Protein AF-A0A0H3ZSA3-F1 (afdb_monomer)

Nearest PDB structures (foldseek):
  3zhi-assembly1_A  TM=7.329E-01  e=1.903E+00  Lactococcus phage TP901-1
  3zhm-assembly1_A  TM=6.930E-01  e=1.523E+00  Lactococcus phage TP901-1
  4yv6-assembly2_D  TM=7.105E-01  e=4.903E+00  Streptococcus dysgalactiae

Solvent-accessible surface area (backbone atoms only — not comparable to full-atom values): 4766 Å² total; per-residue (Å²): 113,36,28,44,61,43,56,50,35,47,75,76,48,62,45,58,63,53,49,28,52,56,36,39,78,72,74,41,90,54,54,52,71,55,51,56,34,44,43,66,70,72,52,86,76,53,72,68,57,46,52,49,49,22,56,75,44,71,60,78,40,50,63,61,44,70,76,45,26,82,85,53,51,36,76,64,78,76,84,84,123

Secondary structure (DSSP, 8-state):
-B-HHHHHHHHHTSSHHHHHHHHHHTT----HHHHHHHHTT-SPPPHHHHHHHHHHTTTSS-HHHHH-GGGG-B-------

Sequence (81 aa):
MLTPLRVKRQKKFGTLEALQDALQEKGLDRTVAYLSRLERNQYWPSKEVVLALVEVFEGALSQDEILNPEKYMTEGEDDAA

Radius of gyration: 12.0 Å; Cα contacts (8 Å, |Δi|>4): 84; chains: 1; bounding box: 30×29×22 Å

Mean predicted aligned error: 3.93 Å

Organism: NCBI:txid1652827

pLDDT: mean 92.68, std 12.82, range [38.59, 98.5]

Structure (mmCIF, N/CA/C/O backbone):
data_AF-A0A0H3ZSA3-F1
#
_entry.id   AF-A0A0H3ZSA3-F1
#
loop_
_atom_site.group_PDB
_atom_site.id
_atom_site.type_symbol
_atom_site.label_atom_id
_atom_site.label_alt_id
_atom_site.label_comp_id
_atom_site.label_asym_id
_atom_site.label_entity_id
_atom_site.label_seq_id
_atom_site.pdbx_PDB_ins_code
_atom_site.Cartn_x
_atom_site.Cartn_y
_atom_site.Cartn_z
_atom_site.occupancy
_atom_site.B_iso_or_equiv
_atom_site.auth_seq_id
_atom_site.auth_comp_id
_atom_site.auth_asym_id
_atom_site.auth_atom_id
_atom_site.pdbx_PDB_model_num
ATOM 1 N N . MET A 1 1 ? 16.230 -0.443 -5.695 1.00 85.25 1 MET A N 1
ATOM 2 C CA . MET A 1 1 ? 15.031 -0.952 -6.391 1.00 85.25 1 MET A CA 1
ATOM 3 C C . MET A 1 1 ? 13.793 -0.643 -5.569 1.00 85.25 1 MET A C 1
ATOM 5 O O . MET A 1 1 ? 13.839 -0.775 -4.347 1.00 85.25 1 MET A O 1
ATOM 9 N N . LEU A 1 2 ? 12.725 -0.193 -6.221 1.00 91.50 2 LEU A N 1
ATOM 10 C CA . LEU A 1 2 ? 11.435 0.120 -5.609 1.00 91.50 2 LEU A CA 1
ATOM 11 C C . LEU A 1 2 ? 10.415 -0.960 -5.977 1.00 91.50 2 LEU A C 1
ATOM 13 O O . LEU A 1 2 ? 10.430 -1.482 -7.089 1.00 91.50 2 LEU A O 1
ATOM 17 N N . THR A 1 3 ? 9.530 -1.297 -5.039 1.00 96.06 3 THR A N 1
ATOM 18 C CA . THR A 1 3 ? 8.404 -2.199 -5.312 1.00 96.06 3 THR A CA 1
ATOM 19 C C . THR A 1 3 ? 7.297 -1.465 -6.072 1.00 96.06 3 THR A C 1
ATOM 21 O O . THR A 1 3 ? 7.150 -0.247 -5.908 1.00 96.06 3 THR A O 1
ATOM 24 N N . PRO A 1 4 ? 6.454 -2.181 -6.839 1.00 96.75 4 PRO A N 1
ATOM 25 C CA . PRO A 1 4 ? 5.327 -1.573 -7.548 1.00 96.75 4 PRO A CA 1
ATOM 26 C C . PRO A 1 4 ? 4.393 -0.784 -6.634 1.00 96.75 4 PRO A C 1
ATOM 28 O O . PRO A 1 4 ? 3.968 0.314 -6.991 1.00 96.75 4 PRO A O 1
ATOM 31 N N . LEU A 1 5 ? 4.106 -1.319 -5.440 1.00 97.06 5 LEU A N 1
ATOM 32 C CA . LEU A 1 5 ? 3.270 -0.644 -4.449 1.00 97.06 5 LEU A CA 1
ATOM 33 C C . LEU A 1 5 ? 3.863 0.716 -4.068 1.00 97.06 5 LEU A C 1
ATOM 35 O O . LEU A 1 5 ? 3.145 1.712 -4.094 1.00 97.06 5 LEU A O 1
ATOM 39 N N . ARG A 1 6 ? 5.174 0.781 -3.799 1.00 97.31 6 ARG A N 1
ATOM 40 C CA . ARG A 1 6 ? 5.839 2.035 -3.430 1.00 97.31 6 ARG A CA 1
ATOM 41 C C . ARG A 1 6 ? 5.814 3.058 -4.555 1.00 97.31 6 ARG A C 1
ATOM 43 O O . ARG A 1 6 ? 5.457 4.209 -4.312 1.00 97.31 6 ARG A O 1
ATOM 50 N N . VAL A 1 7 ? 6.150 2.640 -5.774 1.00 96.38 7 VAL A N 1
ATOM 51 C CA . VAL A 1 7 ? 6.143 3.525 -6.951 1.00 96.38 7 VAL A CA 1
ATOM 52 C C . VAL A 1 7 ? 4.744 4.090 -7.183 1.00 96.38 7 VAL A C 1
ATOM 54 O O . VAL A 1 7 ? 4.563 5.298 -7.336 1.00 96.38 7 VAL A O 1
ATOM 57 N N . LYS A 1 8 ? 3.725 3.228 -7.173 1.00 96.56 8 LYS A N 1
ATOM 58 C CA . LYS A 1 8 ? 2.344 3.645 -7.437 1.00 96.56 8 LYS A CA 1
ATOM 59 C C . LYS A 1 8 ? 1.791 4.496 -6.310 1.00 96.56 8 LYS A C 1
ATOM 61 O O . LYS A 1 8 ? 1.104 5.475 -6.590 1.00 96.56 8 LYS A O 1
ATOM 66 N N . ARG A 1 9 ? 2.130 4.193 -5.053 1.00 97.62 9 ARG A N 1
ATOM 67 C CA . ARG A 1 9 ? 1.782 5.050 -3.918 1.00 97.62 9 ARG A CA 1
ATOM 68 C C . ARG A 1 9 ? 2.391 6.437 -4.071 1.00 97.62 9 ARG A C 1
ATOM 70 O O . ARG A 1 9 ? 1.664 7.411 -3.922 1.00 97.62 9 ARG A O 1
ATOM 77 N N . GLN A 1 10 ? 3.683 6.545 -4.385 1.00 96.75 10 GLN A N 1
ATOM 78 C CA . GLN A 1 10 ? 4.330 7.845 -4.600 1.00 96.75 10 GLN A CA 1
ATOM 79 C C . GLN A 1 10 ? 3.621 8.647 -5.697 1.00 96.75 10 GLN A C 1
ATOM 81 O O . GLN A 1 10 ? 3.353 9.825 -5.495 1.00 96.75 10 GLN A O 1
ATOM 86 N N . LYS A 1 11 ? 3.235 7.993 -6.801 1.00 96.06 11 LYS A N 1
ATOM 87 C CA . LYS A 1 11 ? 2.527 8.637 -7.919 1.00 96.06 11 LYS A CA 1
ATOM 88 C C . LYS A 1 11 ? 1.082 9.043 -7.599 1.00 96.06 11 LYS A C 1
ATOM 90 O O . LYS A 1 11 ? 0.665 10.114 -8.019 1.00 96.06 11 LYS A O 1
ATOM 95 N N . LYS A 1 12 ? 0.308 8.204 -6.897 1.00 96.81 12 LYS A N 1
ATOM 96 C CA . LYS A 1 12 ? -1.130 8.442 -6.639 1.00 96.81 12 LYS A CA 1
ATOM 97 C C . LYS A 1 12 ? -1.402 9.211 -5.342 1.00 96.81 12 LYS A C 1
ATOM 99 O O . LYS A 1 12 ? -2.272 10.071 -5.320 1.00 96.81 12 LYS A O 1
ATOM 104 N N . PHE A 1 13 ? -0.683 8.885 -4.271 1.00 96.75 13 PHE A N 1
ATOM 105 C CA . PHE A 1 13 ? -0.963 9.355 -2.907 1.00 96.75 13 PHE A CA 1
ATOM 106 C C . PHE A 1 13 ? 0.145 10.239 -2.320 1.00 96.75 13 PHE A C 1
ATOM 108 O O . PHE A 1 13 ? -0.105 10.990 -1.383 1.00 96.75 13 PHE A O 1
ATOM 115 N N . GLY A 1 14 ? 1.380 10.148 -2.820 1.00 96.19 14 GLY A N 1
ATOM 116 C CA . GLY A 1 14 ? 2.528 10.921 -2.330 1.00 96.19 14 GLY A CA 1
ATOM 117 C C . GLY A 1 14 ? 3.108 10.419 -1.000 1.00 96.19 14 GLY A C 1
ATOM 118 O O . GLY A 1 14 ? 4.311 10.151 -0.923 1.00 96.19 14 GLY A O 1
ATOM 119 N N . THR A 1 15 ? 2.279 10.182 0.024 1.00 98.12 15 THR A N 1
ATOM 120 C CA . THR A 1 15 ? 2.686 9.743 1.382 1.00 98.12 15 THR A CA 1
ATOM 121 C C . THR A 1 15 ? 2.095 8.380 1.774 1.00 98.12 15 THR A C 1
ATOM 123 O O . THR A 1 15 ? 1.326 7.796 1.007 1.00 98.12 15 THR A O 1
ATOM 126 N N . LEU A 1 16 ? 2.540 7.798 2.896 1.00 98.31 16 LEU A N 1
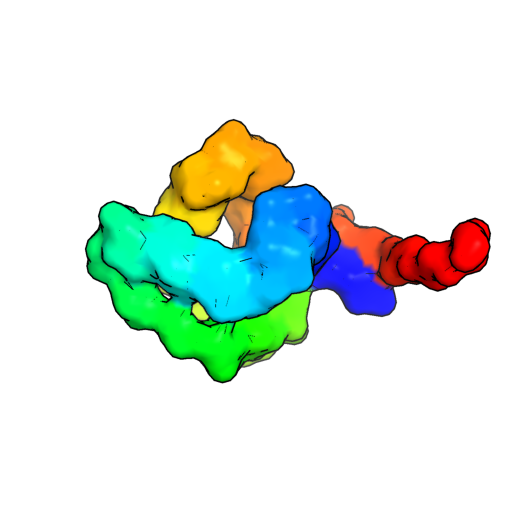ATOM 127 C CA . LEU A 1 16 ? 1.979 6.542 3.429 1.00 98.31 16 LEU A CA 1
ATOM 128 C C . LEU A 1 16 ? 0.703 6.804 4.227 1.00 98.31 16 LEU A C 1
ATOM 130 O O . LEU A 1 16 ? -0.196 5.973 4.215 1.00 98.31 16 LEU A O 1
ATOM 134 N N . GLU A 1 17 ? 0.626 7.967 4.862 1.00 98.50 17 GLU A N 1
ATOM 135 C CA . GLU A 1 17 ? -0.532 8.485 5.581 1.00 98.50 17 GLU A CA 1
ATOM 136 C C . GLU A 1 17 ? -1.733 8.603 4.635 1.00 98.50 17 GLU A C 1
ATOM 138 O O . GLU A 1 17 ? -2.785 8.047 4.917 1.00 98.50 17 GLU A O 1
ATOM 143 N N . ALA A 1 18 ? -1.547 9.178 3.442 1.00 98.38 18 ALA A N 1
ATOM 144 C CA . ALA A 1 18 ? -2.622 9.281 2.454 1.00 98.38 18 ALA A CA 1
ATOM 145 C C . ALA A 1 18 ? -3.115 7.907 1.950 1.00 98.38 18 ALA A C 1
ATOM 147 O O . ALA A 1 18 ? -4.298 7.731 1.668 1.00 98.38 18 ALA A O 1
ATOM 148 N N . LEU A 1 19 ? -2.224 6.910 1.855 1.00 98.38 19 LEU A N 1
ATOM 149 C CA . LEU A 1 19 ? -2.627 5.535 1.536 1.00 98.38 19 LEU A CA 1
ATOM 150 C C . LEU A 1 19 ? -3.370 4.875 2.707 1.00 98.38 19 LEU A C 1
ATOM 152 O O . LEU A 1 19 ? -4.319 4.126 2.477 1.00 98.38 19 LEU A O 1
ATOM 156 N N . GLN A 1 20 ? -2.939 5.126 3.945 1.00 98.50 20 GLN A N 1
ATOM 157 C CA . GLN A 1 20 ? -3.636 4.660 5.141 1.00 98.50 20 GLN A CA 1
ATOM 158 C C . GLN A 1 20 ? -5.060 5.218 5.186 1.00 98.50 20 GLN A C 1
ATOM 160 O O . GLN A 1 20 ? -5.989 4.431 5.350 1.00 98.50 20 GLN A O 1
ATOM 165 N N . ASP A 1 21 ? -5.232 6.525 4.983 1.00 98.25 21 ASP A N 1
ATOM 166 C CA . ASP A 1 21 ? -6.546 7.174 4.984 1.00 98.25 21 ASP A CA 1
ATOM 167 C C . ASP A 1 21 ? -7.467 6.542 3.926 1.00 98.25 21 ASP A C 1
ATOM 169 O O . ASP A 1 21 ? -8.590 6.139 4.232 1.00 98.25 21 ASP A O 1
ATOM 173 N N . ALA A 1 22 ? -6.958 6.320 2.708 1.00 97.94 22 ALA A N 1
ATOM 174 C CA . ALA A 1 22 ? -7.718 5.678 1.633 1.00 97.94 22 ALA A CA 1
ATOM 175 C C . ALA A 1 22 ? -8.113 4.219 1.945 1.00 97.94 22 ALA A C 1
ATOM 177 O O . ALA A 1 22 ? -9.195 3.767 1.570 1.00 97.94 22 ALA A O 1
ATOM 178 N N . LEU A 1 23 ? -7.256 3.459 2.636 1.00 97.69 23 LEU A N 1
ATOM 179 C CA . LEU A 1 23 ? -7.592 2.106 3.098 1.00 97.69 23 LEU A CA 1
ATOM 180 C C . LEU A 1 23 ? -8.605 2.135 4.249 1.00 97.69 23 LEU A C 1
ATOM 182 O O . LEU A 1 23 ? -9.501 1.289 4.300 1.00 97.69 23 LEU A O 1
ATOM 186 N N . GLN A 1 24 ? -8.508 3.124 5.136 1.00 97.44 24 GLN A N 1
ATOM 187 C CA . GLN A 1 24 ? -9.439 3.309 6.242 1.00 97.44 24 GLN A CA 1
ATOM 188 C C . GLN A 1 24 ? -10.847 3.657 5.739 1.00 97.44 24 GLN A C 1
ATOM 190 O O . GLN A 1 24 ? -11.823 3.115 6.258 1.00 97.44 24 GLN A O 1
ATOM 195 N N . GLU A 1 25 ? -10.970 4.462 4.679 1.00 96.12 25 GLU A N 1
ATOM 196 C CA . GLU A 1 25 ? -12.246 4.718 3.987 1.00 96.12 25 GLU A CA 1
ATOM 197 C C . GLU A 1 25 ? -12.879 3.441 3.404 1.00 96.12 25 GLU A C 1
ATOM 199 O O . GLU A 1 25 ? -14.099 3.359 3.251 1.00 96.12 25 GLU A O 1
ATOM 204 N N . LYS A 1 26 ? -12.069 2.409 3.132 1.00 92.44 26 LYS A N 1
ATOM 205 C CA . LYS A 1 26 ? -12.515 1.065 2.720 1.00 92.44 26 LYS A CA 1
ATOM 206 C C . LYS A 1 26 ? -12.753 0.109 3.894 1.00 92.44 26 LYS A C 1
ATOM 208 O O . LYS A 1 26 ? -13.008 -1.073 3.678 1.00 92.44 26 LYS A O 1
ATOM 213 N N . GLY A 1 27 ? -12.687 0.602 5.130 1.00 95.00 27 GLY A N 1
ATOM 214 C CA . GLY A 1 27 ? -12.897 -0.188 6.345 1.00 95.00 27 GLY A CA 1
ATOM 215 C C . GLY A 1 27 ? -11.674 -0.988 6.799 1.00 95.00 27 GLY A C 1
ATOM 216 O O . GLY A 1 27 ? -11.802 -1.841 7.676 1.00 95.00 27 GLY A O 1
ATOM 217 N N . LEU A 1 28 ? -10.489 -0.724 6.238 1.00 95.62 28 LEU A N 1
ATOM 218 C CA . LEU A 1 28 ? -9.246 -1.400 6.600 1.00 95.62 28 LEU A CA 1
ATOM 219 C C . LEU A 1 28 ? -8.306 -0.482 7.372 1.00 95.62 28 LEU A C 1
ATOM 221 O O . LEU A 1 28 ? -7.588 0.335 6.801 1.00 95.62 28 LEU A O 1
ATOM 225 N N . ASP A 1 29 ? -8.232 -0.706 8.681 1.00 94.81 29 ASP A N 1
ATOM 226 C CA . ASP A 1 29 ? -7.276 -0.010 9.534 1.00 94.81 29 ASP A CA 1
ATOM 227 C C . ASP A 1 29 ? -5.884 -0.669 9.446 1.00 94.81 29 ASP A C 1
ATOM 229 O O . ASP A 1 29 ? -5.638 -1.788 9.933 1.00 94.81 29 ASP A O 1
ATOM 233 N N . ARG A 1 30 ? -4.969 0.005 8.741 1.00 96.69 30 ARG A N 1
ATOM 234 C CA . ARG A 1 30 ? -3.571 -0.406 8.556 1.00 96.69 30 ARG A CA 1
ATOM 235 C C . ARG A 1 30 ? -2.649 0.767 8.843 1.00 96.69 30 ARG A C 1
ATOM 237 O O . ARG A 1 30 ? -2.698 1.786 8.171 1.00 96.69 30 ARG A O 1
ATOM 244 N N . THR A 1 31 ? -1.749 0.588 9.803 1.00 97.81 31 THR A N 1
ATOM 245 C CA . THR A 1 31 ? -0.809 1.641 10.206 1.00 97.81 31 THR A CA 1
ATOM 246 C C . THR A 1 31 ? 0.226 1.946 9.119 1.00 97.81 31 THR A C 1
ATOM 248 O O . THR A 1 31 ? 0.645 1.051 8.378 1.00 97.81 31 THR A O 1
ATOM 251 N N . VAL A 1 32 ? 0.757 3.174 9.098 1.00 98.06 32 VAL A N 1
ATOM 252 C CA . VAL A 1 32 ? 1.933 3.547 8.280 1.00 98.06 32 VAL A CA 1
ATOM 253 C C . VAL A 1 32 ? 3.087 2.547 8.432 1.00 98.06 32 VAL A C 1
ATOM 255 O O . VAL A 1 32 ? 3.734 2.179 7.451 1.00 98.06 32 VAL A O 1
ATOM 258 N N . ALA A 1 33 ? 3.338 2.050 9.648 1.00 98.06 33 ALA A N 1
ATOM 259 C CA . ALA A 1 33 ? 4.393 1.071 9.902 1.00 98.06 33 ALA A CA 1
ATOM 260 C C . ALA A 1 33 ? 4.140 -0.271 9.191 1.00 98.06 33 ALA A C 1
ATOM 262 O O . ALA A 1 33 ? 5.080 -0.871 8.661 1.00 98.06 33 ALA A O 1
ATOM 263 N N . TYR A 1 34 ? 2.884 -0.732 9.155 1.00 97.75 34 TYR A N 1
ATOM 264 C CA . TYR A 1 34 ? 2.486 -1.912 8.388 1.00 97.75 34 TYR A CA 1
ATOM 265 C C . TYR A 1 34 ? 2.714 -1.688 6.889 1.00 97.75 34 TYR A C 1
ATOM 267 O O . TYR A 1 34 ? 3.397 -2.488 6.249 1.00 97.75 34 TYR A O 1
ATOM 275 N N . LEU A 1 35 ? 2.221 -0.570 6.348 1.00 97.81 35 LEU A N 1
ATOM 276 C CA . LEU A 1 35 ? 2.343 -0.239 4.925 1.00 97.81 35 LEU A CA 1
ATOM 277 C C . LEU A 1 35 ? 3.810 -0.087 4.496 1.00 97.81 35 LEU A C 1
ATOM 279 O O . LEU A 1 35 ? 4.219 -0.634 3.477 1.00 97.81 35 LEU A O 1
ATOM 283 N N . SER A 1 36 ? 4.640 0.548 5.325 1.00 97.62 36 SER A N 1
ATOM 284 C CA . SER A 1 36 ? 6.086 0.661 5.104 1.00 97.62 36 SER A CA 1
ATOM 285 C C . SER A 1 36 ? 6.786 -0.702 5.034 1.00 97.62 36 SER A C 1
ATOM 287 O O . SER A 1 36 ? 7.727 -0.881 4.258 1.00 97.62 36 SER A O 1
ATOM 289 N N . ARG A 1 37 ? 6.383 -1.673 5.864 1.00 97.56 37 ARG A N 1
ATOM 290 C CA . ARG A 1 37 ? 6.932 -3.042 5.815 1.00 97.56 37 ARG A CA 1
ATOM 291 C C . ARG A 1 37 ? 6.445 -3.790 4.579 1.00 97.56 37 ARG A C 1
ATOM 293 O O . ARG A 1 37 ? 7.243 -4.482 3.948 1.00 97.56 37 ARG A O 1
ATOM 300 N N . LEU A 1 38 ? 5.177 -3.612 4.219 1.00 96.81 38 LEU A N 1
ATOM 301 C CA . LEU A 1 38 ? 4.593 -4.194 3.016 1.00 96.81 38 LEU A CA 1
ATOM 302 C C . LEU A 1 38 ? 5.310 -3.697 1.750 1.00 96.8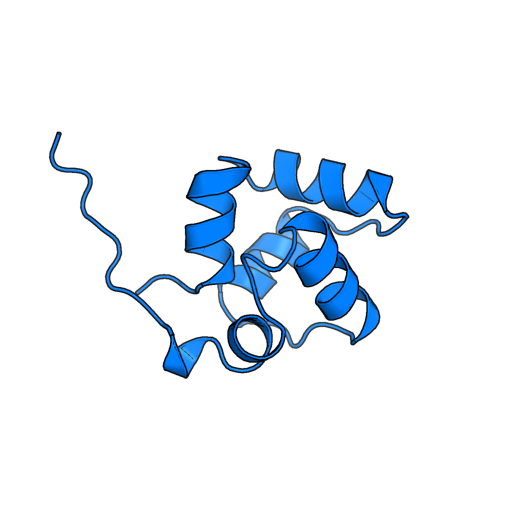1 38 LEU A C 1
ATOM 304 O O . LEU A 1 38 ? 5.752 -4.504 0.941 1.00 96.81 38 LEU A O 1
ATOM 308 N N . GLU A 1 39 ? 5.550 -2.387 1.630 1.00 96.81 39 GLU A N 1
ATOM 309 C CA . GLU A 1 39 ? 6.309 -1.800 0.514 1.00 96.81 39 GLU A CA 1
ATOM 310 C C . GLU A 1 39 ? 7.745 -2.312 0.401 1.00 96.81 39 GLU A C 1
ATOM 312 O O . GLU A 1 39 ? 8.335 -2.265 -0.6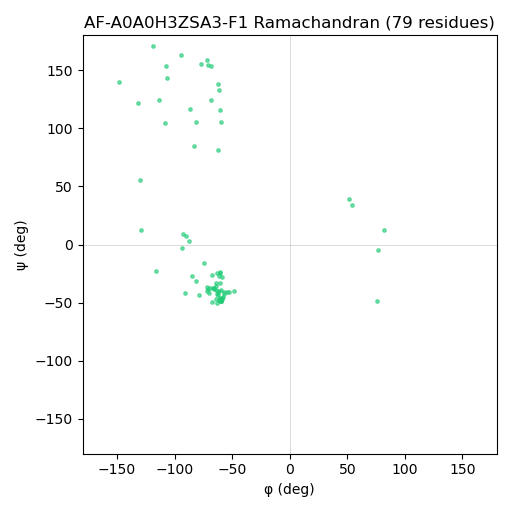77 1.00 96.81 39 GLU A O 1
ATOM 317 N N . ARG A 1 40 ? 8.328 -2.783 1.503 1.00 95.25 40 ARG A N 1
ATOM 318 C CA . ARG A 1 40 ? 9.679 -3.357 1.541 1.00 95.25 40 ARG A CA 1
ATOM 319 C C . ARG A 1 40 ? 9.687 -4.875 1.367 1.00 95.25 40 ARG A C 1
ATOM 321 O O . ARG A 1 40 ? 10.733 -5.484 1.567 1.00 95.25 40 ARG A O 1
ATOM 328 N N . ASN A 1 41 ? 8.544 -5.474 1.027 1.00 94.62 41 ASN A N 1
ATOM 329 C CA . ASN A 1 41 ? 8.362 -6.920 0.916 1.00 94.62 41 ASN A CA 1
ATOM 330 C C . ASN A 1 41 ? 8.781 -7.683 2.194 1.00 94.62 41 ASN A C 1
ATOM 332 O O . ASN A 1 41 ? 9.324 -8.781 2.138 1.00 94.62 41 ASN A O 1
ATOM 336 N N . GLN A 1 42 ? 8.580 -7.074 3.371 1.00 95.50 42 GLN A N 1
ATOM 337 C CA . GLN A 1 42 ? 8.940 -7.662 4.673 1.00 95.50 42 GLN A CA 1
ATOM 338 C C . GLN A 1 42 ? 7.777 -8.413 5.329 1.00 95.50 42 GLN A C 1
ATOM 340 O O . GLN A 1 42 ? 7.925 -8.956 6.425 1.00 95.50 42 GLN A O 1
ATOM 3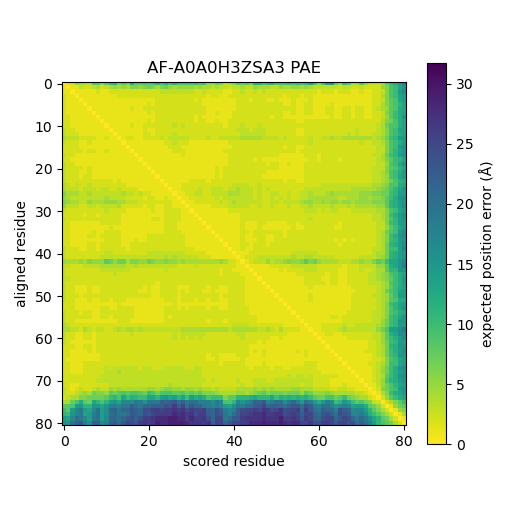45 N N . TYR A 1 43 ? 6.600 -8.391 4.707 1.00 91.50 43 TYR A N 1
ATOM 346 C CA . TYR A 1 43 ? 5.395 -9.003 5.240 1.00 91.50 43 TYR A CA 1
ATOM 347 C C . TYR A 1 43 ? 4.513 -9.510 4.106 1.00 91.50 43 TYR A C 1
ATOM 349 O O . TYR A 1 43 ? 4.345 -8.821 3.103 1.00 91.50 43 TYR A O 1
ATOM 357 N N . TRP A 1 44 ? 3.916 -10.684 4.302 1.00 94.44 44 TRP A N 1
ATOM 358 C CA . TRP A 1 44 ? 2.943 -11.230 3.366 1.00 94.44 44 TRP A CA 1
ATOM 359 C C . TRP A 1 44 ? 1.542 -10.695 3.697 1.00 94.44 44 TRP A C 1
ATOM 361 O O . TRP A 1 44 ? 1.040 -10.961 4.794 1.00 94.44 44 TRP A O 1
ATOM 371 N N . PRO A 1 45 ? 0.896 -9.922 2.809 1.00 96.56 45 PRO A N 1
ATOM 372 C CA . PRO A 1 45 ? -0.410 -9.339 3.095 1.00 96.56 45 PRO A CA 1
ATOM 373 C C . PRO A 1 45 ? -1.515 -10.403 3.111 1.00 96.56 45 PRO A C 1
ATOM 375 O O . PRO A 1 45 ? -1.433 -11.439 2.449 1.00 96.56 45 PRO A O 1
ATOM 378 N N . SER A 1 46 ? -2.597 -10.129 3.843 1.00 97.00 46 SER A N 1
ATOM 379 C CA . SER A 1 46 ? -3.808 -10.946 3.746 1.00 97.00 46 SER A CA 1
ATOM 380 C C . SER A 1 46 ? -4.520 -10.697 2.414 1.00 97.00 46 SER A C 1
ATOM 382 O O . SER A 1 46 ? -4.378 -9.636 1.805 1.00 97.00 46 SER A O 1
ATOM 384 N N . LYS A 1 47 ? -5.356 -11.651 1.984 1.00 97.25 47 LYS A N 1
ATOM 385 C CA . LYS A 1 47 ? -6.188 -11.504 0.777 1.00 97.25 47 LYS A CA 1
ATOM 386 C C . LYS A 1 47 ? -7.028 -10.222 0.803 1.00 97.25 47 LYS A C 1
ATOM 388 O O . LYS A 1 47 ? -7.143 -9.54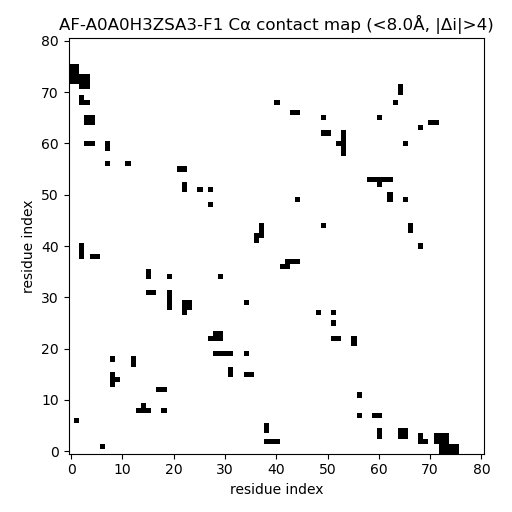8 -0.210 1.00 97.25 47 LYS A O 1
ATOM 393 N N . GLU A 1 48 ? -7.596 -9.892 1.957 1.00 97.31 48 GLU A N 1
ATOM 394 C CA . GLU A 1 48 ? -8.401 -8.684 2.154 1.00 97.31 48 GLU A CA 1
ATOM 395 C C . GLU A 1 48 ? -7.593 -7.408 1.876 1.00 97.31 48 GLU A C 1
ATOM 397 O O . GLU A 1 48 ? -8.039 -6.549 1.122 1.00 97.31 48 GLU A O 1
ATOM 402 N N . VAL A 1 49 ? -6.364 -7.326 2.400 1.00 97.44 49 VAL A N 1
ATOM 403 C CA . VAL A 1 49 ? -5.462 -6.191 2.153 1.00 97.44 49 VAL A CA 1
ATOM 404 C C . VAL A 1 49 ? -5.098 -6.092 0.675 1.00 97.44 49 VAL A C 1
ATOM 406 O O . VAL A 1 49 ? -5.101 -4.998 0.120 1.00 97.44 49 VAL A O 1
ATOM 409 N N . VAL A 1 50 ? -4.817 -7.222 0.021 1.00 98.00 50 VAL A N 1
ATOM 410 C CA . VAL A 1 50 ? -4.503 -7.248 -1.415 1.00 98.00 50 VAL A CA 1
ATOM 411 C C . VAL A 1 50 ? -5.670 -6.704 -2.238 1.00 98.00 50 VAL A C 1
ATOM 413 O O . VAL A 1 50 ? -5.463 -5.840 -3.084 1.00 98.00 50 VAL A O 1
ATOM 416 N N . LEU A 1 51 ? -6.892 -7.176 -1.983 1.00 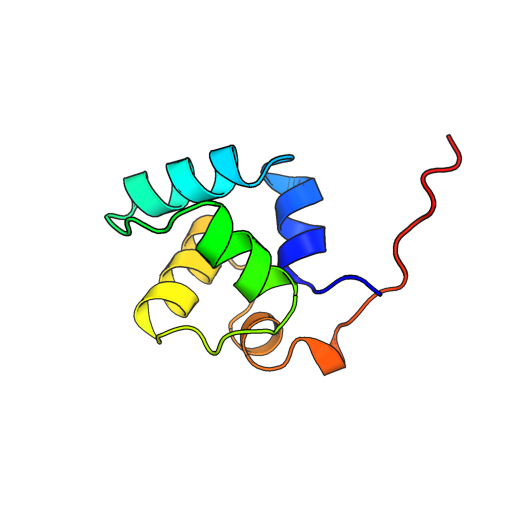97.62 51 LEU A N 1
ATOM 417 C CA . LEU A 1 51 ? -8.077 -6.730 -2.718 1.00 97.62 51 LEU A CA 1
ATOM 418 C C . LEU A 1 51 ? -8.343 -5.238 -2.517 1.00 97.62 51 LEU A C 1
ATOM 420 O O . LEU A 1 51 ? -8.577 -4.529 -3.493 1.00 97.62 51 LEU A O 1
ATOM 424 N N . ALA A 1 52 ? -8.233 -4.754 -1.282 1.00 97.75 52 ALA A N 1
ATOM 425 C CA . ALA A 1 52 ? -8.430 -3.342 -0.997 1.00 97.75 52 ALA A CA 1
ATOM 426 C C . ALA A 1 52 ? -7.360 -2.454 -1.628 1.00 97.75 52 ALA A C 1
ATOM 428 O O . ALA A 1 52 ? -7.685 -1.384 -2.126 1.00 97.75 52 ALA A O 1
ATOM 429 N N . LEU A 1 53 ? -6.099 -2.894 -1.671 1.00 97.81 53 LEU A N 1
ATOM 430 C CA . LEU A 1 53 ? -5.057 -2.171 -2.398 1.00 97.81 53 LEU A CA 1
ATOM 431 C C . LEU A 1 53 ? -5.390 -2.098 -3.891 1.00 97.81 53 LEU A C 1
ATOM 433 O O . LEU A 1 53 ? -5.359 -1.014 -4.462 1.00 97.81 53 LEU A O 1
ATOM 437 N N . VAL A 1 54 ? -5.773 -3.208 -4.525 1.00 98.12 54 VAL A N 1
ATOM 438 C CA . VAL A 1 54 ? -6.177 -3.192 -5.944 1.00 98.12 54 VAL A CA 1
ATOM 439 C C . VAL A 1 54 ? -7.338 -2.222 -6.186 1.00 98.12 54 VAL A C 1
ATOM 441 O O . VAL A 1 54 ? -7.321 -1.483 -7.170 1.00 98.12 54 VAL A O 1
ATOM 444 N N . GLU A 1 55 ? -8.316 -2.189 -5.280 1.00 97.56 55 GLU A N 1
ATOM 445 C CA . GLU A 1 55 ? -9.461 -1.280 -5.360 1.00 97.56 55 GLU A CA 1
ATOM 446 C C . GLU A 1 55 ? -9.058 0.190 -5.168 1.00 97.56 55 GLU A C 1
ATOM 448 O O . GLU A 1 55 ? -9.399 1.031 -5.995 1.00 97.56 55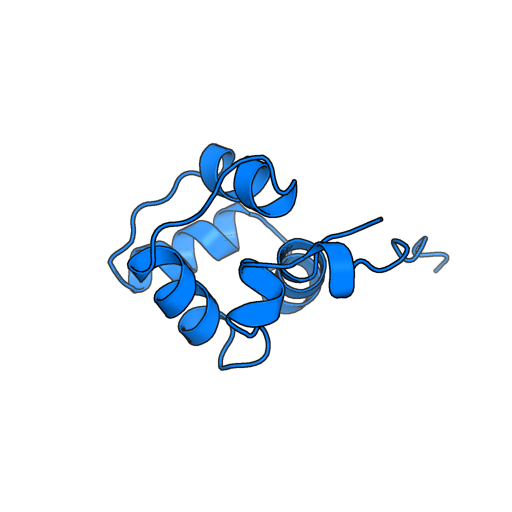 GLU A O 1
ATOM 453 N N . VAL A 1 56 ? -8.284 0.504 -4.125 1.00 97.62 56 VAL A N 1
ATOM 454 C CA . VAL A 1 56 ? -7.780 1.858 -3.825 1.00 97.62 56 VAL A CA 1
ATOM 455 C C . VAL A 1 56 ? -6.905 2.392 -4.959 1.00 97.62 56 VAL A C 1
ATOM 457 O O . VAL A 1 56 ? -6.919 3.586 -5.258 1.00 97.62 56 VAL A O 1
ATOM 460 N N . PHE A 1 57 ? -6.166 1.519 -5.641 1.00 97.75 57 PHE A N 1
ATOM 461 C CA . PHE A 1 57 ? -5.379 1.872 -6.820 1.00 97.75 57 PHE A CA 1
ATOM 462 C C . PHE A 1 57 ? -6.165 1.792 -8.136 1.00 97.75 57 PHE A C 1
ATOM 464 O O . PHE A 1 57 ? -5.578 2.049 -9.183 1.00 97.75 57 PHE A O 1
ATOM 471 N N . GLU A 1 58 ? -7.467 1.491 -8.107 1.00 96.62 58 GLU A N 1
ATOM 472 C CA . GLU A 1 58 ? -8.349 1.423 -9.286 1.00 96.62 58 GLU A CA 1
ATOM 473 C C . GLU A 1 58 ? -7.779 0.528 -10.403 1.00 96.62 58 GLU A C 1
ATOM 475 O O . GLU A 1 58 ? -7.825 0.852 -11.588 1.00 96.62 58 GLU A O 1
ATOM 480 N N . GLY A 1 59 ? -7.167 -0.596 -10.020 1.00 92.69 59 GLY A N 1
ATOM 481 C CA . GLY A 1 59 ? -6.536 -1.529 -10.957 1.00 92.69 59 GLY A CA 1
ATOM 482 C C . GLY A 1 59 ? -5.178 -1.083 -11.511 1.00 92.69 59 GLY A C 1
ATOM 483 O O . GLY A 1 59 ? -4.512 -1.886 -12.161 1.00 92.69 59 GLY A O 1
ATOM 484 N N . ALA A 1 60 ? -4.704 0.133 -11.209 1.00 96.19 60 ALA A N 1
ATOM 485 C CA . ALA A 1 60 ? -3.348 0.558 -11.567 1.00 96.19 60 ALA A CA 1
ATOM 486 C C . ALA A 1 60 ? -2.276 -0.287 -10.862 1.00 96.19 60 ALA A C 1
ATOM 488 O O . ALA A 1 60 ? -1.156 -0.392 -11.355 1.00 96.19 60 ALA A O 1
ATOM 489 N N . LEU A 1 61 ? -2.611 -0.894 -9.719 1.00 97.31 61 LEU A N 1
ATOM 490 C CA . LEU A 1 61 ? -1.825 -1.905 -9.018 1.00 97.31 61 LEU A CA 1
ATOM 491 C C . LEU A 1 61 ? -2.583 -3.237 -9.056 1.00 97.31 61 LEU A C 1
ATOM 493 O O . LEU A 1 61 ? -3.734 -3.303 -8.629 1.00 97.31 61 LEU A O 1
ATOM 497 N N . SER A 1 62 ? -1.938 -4.288 -9.557 1.00 98.19 62 SER A N 1
ATOM 498 C CA . SER A 1 62 ? -2.518 -5.631 -9.661 1.00 98.19 62 SER A CA 1
ATOM 499 C C . SER A 1 62 ? -2.173 -6.516 -8.459 1.00 98.19 62 SER A C 1
ATOM 501 O O . SER A 1 62 ? -1.227 -6.254 -7.717 1.00 98.19 62 SER A O 1
ATOM 503 N N . GLN A 1 63 ? -2.921 -7.613 -8.283 1.00 98.06 63 GLN A N 1
ATOM 504 C CA . GLN A 1 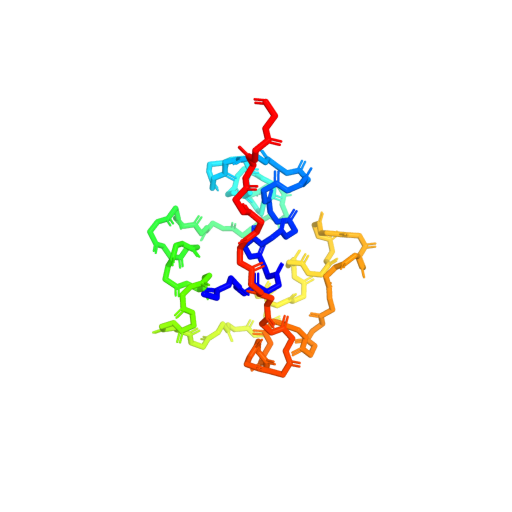63 ? -2.635 -8.595 -7.228 1.00 98.06 63 GLN A CA 1
ATOM 505 C C . GLN A 1 63 ? -1.249 -9.228 -7.396 1.00 98.06 63 GLN A C 1
ATOM 507 O O . GLN A 1 63 ? -0.547 -9.420 -6.408 1.00 98.06 63 GLN A O 1
ATOM 512 N N . ASP A 1 64 ? -0.845 -9.533 -8.632 1.00 97.88 64 ASP A N 1
ATOM 513 C CA . ASP A 1 64 ? 0.445 -10.176 -8.897 1.00 97.88 64 ASP A CA 1
ATOM 514 C C . ASP A 1 64 ? 1.618 -9.249 -8.560 1.00 97.88 64 ASP A C 1
ATOM 516 O O . ASP A 1 64 ? 2.596 -9.685 -7.967 1.00 97.88 64 ASP A O 1
ATOM 520 N N . GLU A 1 65 ? 1.488 -7.949 -8.829 1.00 97.44 65 GLU A N 1
ATOM 521 C CA . GLU A 1 65 ? 2.496 -6.952 -8.448 1.00 97.44 65 GLU A CA 1
ATOM 522 C C . GLU A 1 65 ? 2.608 -6.744 -6.931 1.00 97.44 65 GLU A C 1
ATOM 524 O O . GLU A 1 65 ? 3.661 -6.326 -6.448 1.00 97.44 65 GLU A O 1
ATOM 529 N N . ILE A 1 66 ? 1.536 -7.012 -6.177 1.00 97.44 66 ILE A N 1
ATOM 530 C CA . ILE A 1 66 ? 1.546 -6.967 -4.706 1.00 97.44 66 ILE A CA 1
ATOM 531 C C . ILE A 1 66 ? 2.177 -8.238 -4.133 1.00 97.44 66 ILE A C 1
ATOM 533 O O . ILE A 1 66 ? 2.943 -8.159 -3.175 1.00 97.44 66 ILE A O 1
ATOM 537 N N . LEU A 1 67 ? 1.829 -9.402 -4.687 1.00 97.06 67 LEU A N 1
ATOM 538 C CA . LEU A 1 67 ? 2.225 -10.710 -4.158 1.00 97.06 67 LEU A CA 1
ATOM 539 C C . LEU A 1 67 ? 3.608 -11.170 -4.640 1.00 97.06 67 LEU A C 1
ATOM 541 O O . LEU A 1 67 ? 4.258 -11.933 -3.934 1.00 97.06 67 LEU A O 1
ATOM 545 N N . ASN A 1 68 ? 4.050 -10.713 -5.813 1.00 96.00 68 ASN A N 1
ATOM 546 C CA . ASN A 1 68 ? 5.331 -11.067 -6.433 1.00 96.00 68 ASN A CA 1
ATOM 547 C C . ASN A 1 68 ? 6.103 -9.804 -6.874 1.00 96.00 68 ASN A C 1
ATOM 549 O O . ASN A 1 68 ? 6.431 -9.653 -8.059 1.00 96.00 68 ASN A O 1
ATOM 553 N N . PRO A 1 69 ? 6.365 -8.844 -5.964 1.00 95.06 69 PRO A N 1
ATOM 554 C CA . PRO A 1 69 ? 6.920 -7.540 -6.322 1.00 95.06 69 PRO A CA 1
ATOM 555 C C . PRO A 1 69 ? 8.309 -7.626 -6.966 1.00 95.06 69 PRO A C 1
ATOM 557 O O . PRO A 1 69 ? 8.660 -6.752 -7.754 1.00 95.06 69 PRO A O 1
ATOM 560 N N . GLU A 1 70 ? 9.096 -8.664 -6.674 1.00 94.31 70 GLU A N 1
ATOM 561 C CA . GLU A 1 70 ? 10.430 -8.903 -7.239 1.00 94.31 70 GLU A CA 1
ATOM 562 C C . GLU A 1 70 ? 10.443 -9.029 -8.767 1.00 94.31 70 GLU A C 1
ATOM 564 O O . GLU A 1 70 ? 11.434 -8.661 -9.392 1.00 94.31 70 GLU A O 1
ATOM 569 N N . LYS A 1 71 ? 9.338 -9.474 -9.383 1.00 94.62 71 LYS A N 1
ATOM 570 C CA . LYS A 1 71 ? 9.201 -9.562 -10.849 1.00 94.62 71 LYS A CA 1
ATOM 571 C C . LYS A 1 71 ? 9.012 -8.200 -11.521 1.00 94.62 71 LYS A C 1
ATOM 573 O O . LYS A 1 71 ? 9.157 -8.090 -12.734 1.00 94.62 71 LYS A O 1
ATOM 578 N N . TYR A 1 72 ? 8.663 -7.188 -10.733 1.00 95.00 72 TYR A N 1
ATOM 579 C CA . TYR A 1 72 ? 8.219 -5.872 -11.190 1.00 95.00 72 TYR A CA 1
ATOM 580 C C . TYR A 1 72 ? 8.995 -4.737 -10.516 1.00 95.00 72 TYR A C 1
ATOM 582 O O . TYR A 1 72 ? 8.580 -3.578 -10.567 1.00 95.00 72 TYR A O 1
ATOM 590 N N . MET A 1 73 ? 10.093 -5.061 -9.830 1.00 92.25 73 MET A N 1
ATOM 591 C CA . MET A 1 73 ? 10.938 -4.059 -9.200 1.00 92.25 73 MET A CA 1
ATOM 592 C C . MET A 1 73 ? 11.517 -3.127 -10.260 1.00 92.25 73 MET A C 1
ATOM 594 O O . MET A 1 73 ? 12.056 -3.579 -11.267 1.00 92.25 73 MET A O 1
ATOM 598 N N . THR A 1 74 ? 11.437 -1.824 -10.009 1.00 88.62 74 THR A N 1
ATOM 599 C CA . THR A 1 74 ? 12.049 -0.812 -10.872 1.00 88.62 74 THR A CA 1
ATOM 600 C C . THR A 1 74 ? 13.271 -0.216 -10.190 1.00 88.62 74 THR A C 1
ATOM 602 O O . THR A 1 74 ? 13.377 -0.181 -8.955 1.00 88.62 74 THR A O 1
ATOM 605 N N . GLU A 1 75 ? 14.217 0.279 -10.980 1.00 79.19 75 GLU A N 1
ATOM 606 C CA . GLU A 1 75 ? 15.200 1.222 -10.456 1.00 79.19 75 GLU A CA 1
ATOM 607 C C . GLU A 1 75 ? 14.438 2.471 -9.988 1.00 79.19 75 GLU A C 1
ATOM 609 O O . GLU A 1 75 ? 13.422 2.848 -10.575 1.00 79.19 75 GLU A O 1
ATOM 614 N N . GLY A 1 76 ? 14.818 3.017 -8.830 1.00 64.12 76 GLY A N 1
ATOM 615 C CA . GLY A 1 76 ? 14.219 4.275 -8.396 1.00 64.12 76 GLY A CA 1
ATOM 616 C C . GLY A 1 76 ? 14.722 5.341 -9.350 1.00 64.12 76 GLY A C 1
ATOM 617 O O . GLY A 1 76 ? 15.932 5.425 -9.530 1.00 64.12 76 GLY A O 1
ATOM 618 N N . GLU A 1 77 ? 13.825 6.084 -9.991 1.00 57.81 77 GLU A N 1
ATOM 619 C CA . GLU A 1 77 ? 14.241 7.268 -10.736 1.00 57.81 77 GLU A CA 1
ATOM 620 C C . GLU A 1 77 ? 14.904 8.213 -9.724 1.00 57.81 77 GLU A C 1
ATOM 622 O O . GLU A 1 77 ? 14.275 8.638 -8.752 1.00 57.81 77 GLU A O 1
ATOM 627 N N . ASP A 1 78 ? 16.205 8.463 -9.902 1.00 49.91 78 ASP A N 1
ATOM 628 C CA . ASP A 1 78 ? 16.818 9.680 -9.393 1.00 49.91 78 ASP A CA 1
ATOM 629 C C . ASP A 1 78 ? 16.058 10.808 -10.092 1.00 49.91 78 ASP A C 1
ATOM 631 O O . ASP A 1 78 ? 16.221 11.006 -11.298 1.00 49.91 78 ASP A O 1
ATOM 635 N N . ASP A 1 79 ? 15.176 11.492 -9.363 1.00 44.44 79 ASP A N 1
ATOM 636 C CA . ASP A 1 79 ? 14.580 12.749 -9.809 1.00 44.44 79 ASP A CA 1
ATOM 637 C C . ASP A 1 79 ? 15.722 13.768 -9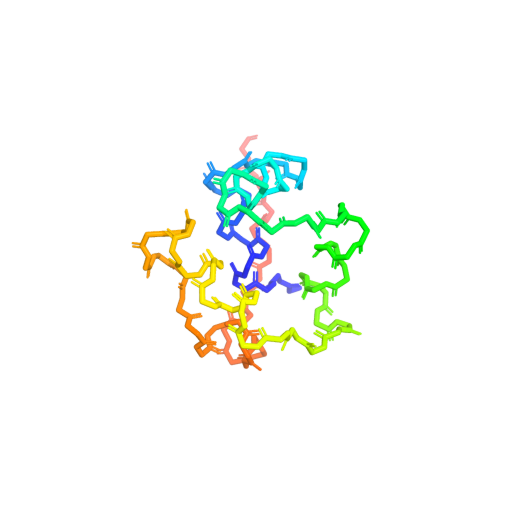.982 1.00 44.44 79 ASP A C 1
ATOM 639 O O . ASP A 1 79 ? 16.034 14.565 -9.098 1.00 44.44 79 ASP A O 1
ATOM 643 N N . ALA A 1 80 ? 16.404 13.694 -11.123 1.00 41.38 80 ALA A N 1
ATOM 644 C CA . ALA A 1 80 ? 17.218 14.756 -11.673 1.00 41.38 80 ALA A CA 1
ATOM 645 C C . ALA A 1 80 ? 16.270 15.693 -12.429 1.00 41.38 80 ALA A C 1
ATOM 647 O O . ALA A 1 80 ? 16.070 15.555 -13.638 1.00 41.38 80 ALA A O 1
ATOM 648 N N . ALA A 1 81 ? 15.664 16.623 -11.693 1.00 38.59 81 ALA A N 1
ATOM 649 C CA . ALA A 1 81 ? 14.988 17.796 -12.236 1.00 38.59 81 ALA A CA 1
ATOM 650 C C . ALA A 1 81 ? 15.372 19.034 -11.419 1.00 38.59 81 ALA A C 1
ATOM 652 O O . ALA A 1 81 ? 15.267 18.977 -10.173 1.00 38.59 81 ALA A O 1
#

Foldseek 3Di:
DWAPLRVLCCVPPVALVSVQVLLVVVVDRDDSVRSVCLRVVNDQDDPVVLVSSCVSSVNSDHSCSSRPRVVVDDDPPPPPD